Protein AF-A0A8H8WRF1-F1 (afdb_monomer_lite)

Radius of gyration: 13.02 Å; chains: 1; bounding box: 28×26×32 Å

Structure (mmCIF, N/CA/C/O backbone):
data_AF-A0A8H8WRF1-F1
#
_entry.id   AF-A0A8H8WRF1-F1
#
loop_
_atom_site.group_PDB
_atom_site.id
_atom_site.type_symbol
_atom_site.label_atom_id
_atom_site.label_alt_id
_atom_site.label_comp_id
_atom_site.label_asym_id
_atom_site.label_entity_id
_atom_site.label_seq_id
_atom_site.pdbx_PDB_ins_code
_atom_site.Cartn_x
_atom_site.Cartn_y
_atom_site.Cartn_z
_atom_site.occupancy
_atom_site.B_iso_or_equiv
_atom_site.auth_seq_id
_atom_site.auth_comp_id
_atom_site.auth_asym_id
_atom_site.auth_atom_id
_atom_site.pdbx_PDB_model_num
ATOM 1 N N . MET A 1 1 ? 0.536 10.627 -24.580 1.00 54.62 1 MET A N 1
ATOM 2 C CA . MET A 1 1 ? 0.899 10.118 -23.238 1.00 54.62 1 MET A CA 1
ATOM 3 C C . MET A 1 1 ? 2.018 9.099 -23.386 1.00 54.62 1 MET A C 1
ATOM 5 O O . MET A 1 1 ? 1.859 8.165 -24.158 1.00 54.62 1 MET A O 1
ATOM 9 N N . SER A 1 2 ? 3.158 9.299 -22.722 1.00 73.12 2 SER A N 1
ATOM 10 C CA . SER A 1 2 ? 4.256 8.321 -22.726 1.00 73.12 2 SER A CA 1
ATOM 11 C C . SER A 1 2 ? 3.967 7.258 -21.667 1.00 73.12 2 SER A C 1
ATOM 13 O O . SER A 1 2 ? 4.001 7.549 -20.472 1.00 73.12 2 SER A O 1
ATOM 15 N N . GLU A 1 3 ?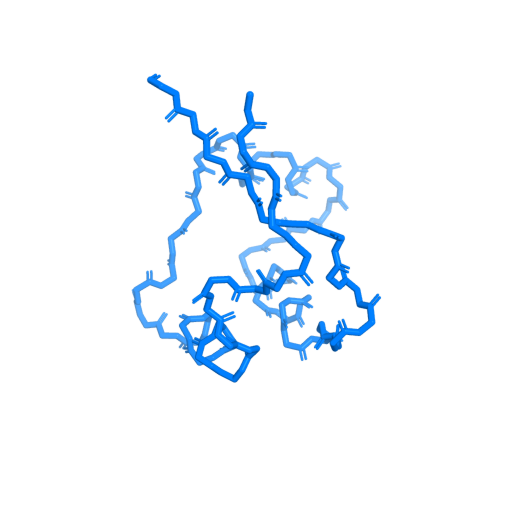 3.604 6.052 -22.100 1.00 74.19 3 GLU A N 1
ATOM 16 C CA . GLU A 1 3 ? 3.364 4.909 -21.217 1.00 74.19 3 GLU A CA 1
ATOM 17 C C . GLU A 1 3 ? 4.658 4.103 -21.043 1.00 74.19 3 GLU A C 1
ATOM 19 O O . GLU A 1 3 ? 5.300 3.722 -22.024 1.00 74.19 3 GLU A O 1
ATOM 24 N N . LYS A 1 4 ? 5.046 3.812 -19.794 1.00 80.12 4 LYS A N 1
ATOM 25 C CA . LYS A 1 4 ? 6.196 2.948 -19.481 1.00 80.12 4 LYS A CA 1
ATOM 26 C C . LYS A 1 4 ? 5.725 1.603 -18.925 1.00 80.12 4 LYS A C 1
ATOM 28 O O . LYS A 1 4 ? 4.906 1.547 -18.010 1.00 80.12 4 LYS A O 1
ATOM 33 N N . ARG A 1 5 ? 6.337 0.515 -19.411 1.00 82.88 5 ARG A N 1
ATOM 34 C CA . ARG A 1 5 ? 6.140 -0.873 -18.928 1.00 82.88 5 ARG A CA 1
ATOM 35 C C . ARG A 1 5 ? 7.029 -1.242 -17.731 1.00 82.88 5 ARG A C 1
ATOM 37 O O . ARG A 1 5 ? 7.114 -2.404 -17.337 1.00 82.88 5 ARG A O 1
ATOM 44 N N . LYS A 1 6 ? 7.715 -0.256 -17.152 1.00 87.38 6 LYS A N 1
ATOM 45 C CA . LYS A 1 6 ? 8.520 -0.403 -15.938 1.00 87.38 6 LYS A CA 1
ATOM 46 C C . LYS A 1 6 ? 7.981 0.545 -14.862 1.00 87.38 6 LYS A C 1
ATOM 48 O O . LYS A 1 6 ? 7.693 1.695 -15.200 1.00 87.38 6 LYS A O 1
ATOM 53 N N . PRO A 1 7 ? 7.841 0.079 -13.608 1.00 91.38 7 PRO A N 1
ATOM 54 C CA . PRO A 1 7 ? 7.511 0.945 -12.486 1.00 91.38 7 PRO A CA 1
ATOM 55 C C . PRO A 1 7 ? 8.524 2.085 -12.363 1.00 91.38 7 PRO A C 1
ATOM 57 O O . PRO A 1 7 ? 9.718 1.868 -12.560 1.00 91.38 7 PRO A O 1
ATOM 60 N N . THR A 1 8 ? 8.043 3.284 -12.033 1.00 93.94 8 THR A N 1
ATOM 61 C CA . THR A 1 8 ? 8.922 4.424 -11.720 1.00 93.94 8 THR A CA 1
ATOM 62 C C . THR A 1 8 ? 9.556 4.270 -10.334 1.00 93.94 8 THR A C 1
ATOM 64 O O . THR A 1 8 ? 10.720 4.610 -10.158 1.00 93.94 8 THR A O 1
ATOM 67 N N . TYR A 1 9 ? 8.814 3.700 -9.382 1.00 94.00 9 TYR A N 1
ATOM 68 C CA . TYR A 1 9 ? 9.299 3.317 -8.056 1.00 94.00 9 TYR A CA 1
ATOM 69 C C . TYR A 1 9 ? 9.288 1.795 -7.940 1.00 94.00 9 TYR A C 1
ATOM 71 O O . TYR A 1 9 ? 8.375 1.146 -8.461 1.00 94.00 9 TYR A O 1
ATOM 79 N N . ASP A 1 10 ? 10.292 1.219 -7.284 1.00 94.62 10 ASP A N 1
ATOM 80 C CA . ASP A 1 10 ? 10.300 -0.210 -6.992 1.00 94.62 10 ASP A CA 1
ATOM 81 C C . ASP A 1 10 ? 9.218 -0.575 -5.958 1.00 94.62 10 ASP A C 1
ATOM 83 O O . ASP A 1 10 ? 8.683 0.277 -5.240 1.00 94.62 10 ASP A O 1
ATOM 87 N N . LEU A 1 11 ? 8.852 -1.859 -5.936 1.00 95.94 11 LEU A N 1
ATOM 88 C CA . LEU A 1 11 ? 7.758 -2.354 -5.102 1.00 95.94 11 LEU A CA 1
ATOM 89 C C . LEU A 1 11 ? 8.070 -2.214 -3.607 1.00 95.94 11 LEU A C 1
ATOM 91 O O . LEU A 1 11 ? 7.174 -1.861 -2.840 1.00 95.94 11 LEU A O 1
ATOM 95 N N . ASP A 1 12 ? 9.322 -2.432 -3.210 1.00 96.62 12 ASP A N 1
ATOM 96 C CA . ASP A 1 12 ? 9.730 -2.419 -1.806 1.00 96.62 12 ASP A CA 1
ATOM 97 C C . ASP A 1 12 ? 9.668 -0.991 -1.248 1.00 96.62 12 ASP A C 1
ATOM 99 O O . ASP A 1 12 ? 9.093 -0.758 -0.182 1.00 96.62 12 ASP A O 1
ATOM 103 N N . SER A 1 13 ? 10.142 -0.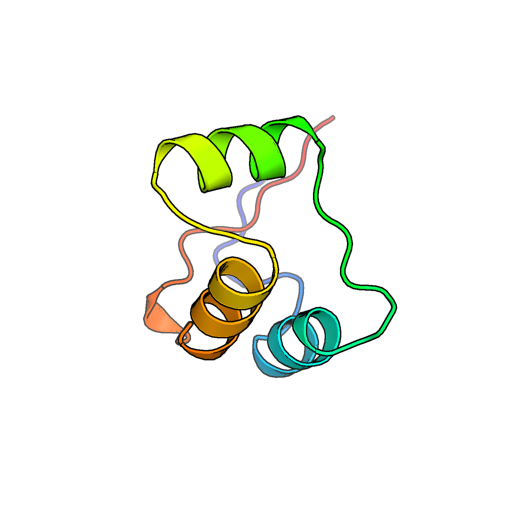005 -2.014 1.00 96.62 13 SER A N 1
ATOM 104 C CA . SER A 1 13 ? 10.014 1.419 -1.686 1.00 96.62 13 SER A CA 1
ATOM 105 C C . SER A 1 13 ? 8.553 1.858 -1.565 1.00 96.62 13 SER A C 1
ATOM 107 O O . SER A 1 13 ? 8.203 2.611 -0.652 1.00 96.62 13 SER A O 1
ATOM 109 N N . PHE A 1 14 ? 7.677 1.377 -2.452 1.00 96.19 14 PHE A N 1
ATOM 110 C CA . PHE A 1 14 ? 6.246 1.683 -2.395 1.00 96.19 14 PHE A CA 1
ATOM 111 C C . PHE A 1 14 ? 5.580 1.089 -1.144 1.00 96.19 14 PHE A C 1
ATOM 113 O O . PHE A 1 14 ? 4.823 1.775 -0.450 1.00 96.19 14 PHE A O 1
ATOM 120 N N . GLN A 1 15 ? 5.906 -0.158 -0.802 1.00 97.69 15 GLN A N 1
ATOM 121 C CA . GLN A 1 15 ? 5.400 -0.816 0.403 1.00 97.69 15 GLN A CA 1
ATOM 122 C C . GLN A 1 15 ? 5.936 -0.176 1.689 1.00 97.69 15 GLN A C 1
ATOM 124 O O . GLN A 1 15 ? 5.181 -0.021 2.654 1.00 97.69 15 GLN A O 1
ATOM 129 N N . ALA A 1 16 ? 7.205 0.239 1.703 1.00 97.75 16 ALA A N 1
ATOM 130 C CA . ALA A 1 16 ? 7.808 0.963 2.817 1.00 97.75 16 ALA A CA 1
ATOM 131 C C . ALA A 1 16 ? 7.155 2.338 3.020 1.00 97.75 16 ALA A C 1
ATOM 133 O O . ALA A 1 16 ? 6.852 2.721 4.152 1.00 97.75 16 ALA A O 1
ATOM 134 N N . TRP A 1 17 ? 6.868 3.059 1.931 1.00 97.25 17 TRP A N 1
ATOM 135 C CA . TRP A 1 17 ? 6.140 4.326 1.994 1.00 97.25 17 TRP A CA 1
ATOM 136 C C . TRP A 1 17 ? 4.754 4.160 2.626 1.00 97.25 17 TRP A C 1
ATOM 138 O O . TRP A 1 17 ? 4.400 4.949 3.505 1.00 97.25 17 TRP A O 1
ATOM 148 N N . ALA A 1 18 ? 4.003 3.123 2.246 1.00 96.62 18 ALA A N 1
ATOM 149 C CA . ALA A 1 18 ? 2.665 2.880 2.784 1.00 96.62 18 ALA A CA 1
ATOM 150 C C . ALA A 1 18 ? 2.649 2.624 4.302 1.00 96.62 18 ALA A C 1
ATOM 152 O O . ALA A 1 18 ? 1.674 2.953 4.968 1.00 96.62 18 ALA A O 1
ATOM 153 N N . LYS A 1 19 ? 3.742 2.097 4.867 1.00 96.12 19 LYS A N 1
ATOM 154 C CA . LYS A 1 19 ? 3.920 1.904 6.319 1.00 96.12 19 LYS A CA 1
ATOM 155 C C . LYS A 1 19 ? 4.431 3.144 7.054 1.00 96.12 19 LYS A C 1
ATOM 157 O O . LYS A 1 19 ? 4.498 3.152 8.281 1.00 96.12 19 LYS A O 1
ATOM 162 N N . SER A 1 20 ? 4.848 4.176 6.329 1.00 96.62 20 SER A N 1
ATOM 163 C CA . SER A 1 20 ? 5.442 5.367 6.928 1.00 96.62 20 SER A CA 1
ATOM 164 C C . SER A 1 20 ? 4.383 6.352 7.428 1.00 96.62 20 SER A C 1
ATOM 166 O O . SER A 1 20 ? 3.252 6.395 6.946 1.00 96.62 20 SER A O 1
ATOM 168 N N . THR A 1 21 ? 4.790 7.266 8.309 1.00 94.44 21 THR A N 1
ATOM 169 C CA . THR A 1 21 ? 3.962 8.411 8.736 1.00 94.44 21 THR A CA 1
ATOM 170 C C . THR A 1 21 ? 3.632 9.386 7.598 1.00 94.44 21 THR A C 1
ATOM 172 O O . THR A 1 21 ? 2.816 10.293 7.768 1.00 94.44 21 THR A O 1
ATOM 175 N N . ARG A 1 22 ? 4.256 9.208 6.425 1.00 93.88 22 ARG A N 1
ATOM 176 C CA . ARG A 1 22 ? 4.013 9.986 5.205 1.00 93.88 22 ARG A CA 1
ATOM 177 C C . ARG A 1 22 ? 2.922 9.382 4.323 1.00 93.88 22 ARG A C 1
ATOM 179 O O . ARG A 1 22 ? 2.669 9.933 3.252 1.00 93.88 22 ARG A O 1
ATOM 186 N N . PHE A 1 23 ? 2.288 8.281 4.732 1.00 95.56 23 PHE A N 1
ATOM 187 C CA . PHE A 1 23 ? 1.162 7.728 3.992 1.00 95.56 23 PHE A CA 1
ATOM 188 C C . PHE A 1 23 ? 0.008 8.736 3.968 1.00 95.56 23 PHE A C 1
ATOM 190 O O . PHE A 1 23 ? -0.561 9.119 4.995 1.00 95.56 23 PHE A O 1
ATOM 197 N N . ARG A 1 24 ? -0.292 9.221 2.765 1.00 95.62 24 ARG A N 1
ATOM 198 C CA . ARG A 1 24 ? -1.334 10.206 2.491 1.00 95.62 24 ARG A CA 1
ATOM 199 C C . ARG A 1 24 ? -2.072 9.768 1.239 1.00 95.62 24 ARG A C 1
ATOM 201 O O . ARG A 1 24 ? -1.451 9.382 0.252 1.00 95.62 24 ARG A O 1
ATOM 208 N N . VAL A 1 25 ? -3.393 9.861 1.289 1.00 95.12 25 VAL A N 1
ATOM 209 C CA . VAL A 1 25 ? -4.292 9.543 0.180 1.00 95.12 25 VAL A CA 1
ATOM 210 C C . VAL A 1 25 ? -5.131 10.767 -0.153 1.00 95.12 25 VAL A C 1
ATOM 212 O O . VAL A 1 25 ? -5.443 11.577 0.722 1.00 95.12 25 VAL A O 1
ATOM 215 N N . ALA A 1 26 ? -5.494 10.915 -1.424 1.00 97.06 26 ALA A N 1
ATOM 216 C CA . ALA A 1 26 ? -6.424 11.958 -1.835 1.00 97.06 26 ALA A CA 1
ATOM 217 C C . ALA A 1 26 ? -7.799 11.731 -1.184 1.00 97.06 26 ALA A C 1
ATOM 219 O O . ALA A 1 26 ? -8.241 10.590 -1.041 1.00 97.06 26 ALA A O 1
ATOM 220 N N . GLY A 1 27 ? -8.508 12.812 -0.842 1.00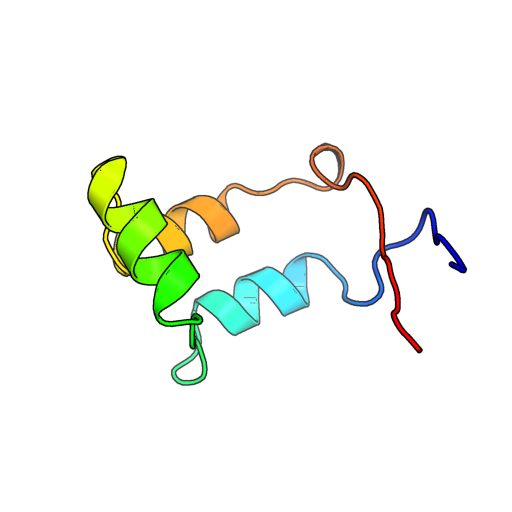 97.19 27 GLY A N 1
ATOM 221 C CA . GLY A 1 27 ? -9.829 12.711 -0.209 1.00 97.19 27 GLY A CA 1
ATOM 222 C C . GLY A 1 27 ? -10.861 11.955 -1.059 1.00 97.19 27 GLY A C 1
ATOM 223 O O . GLY A 1 27 ? -11.690 11.229 -0.518 1.00 97.19 27 GLY A O 1
ATOM 224 N N . SER A 1 28 ? -10.773 12.058 -2.390 1.00 97.81 28 SER A N 1
ATOM 225 C CA . SER A 1 28 ? -11.600 11.281 -3.323 1.00 97.81 28 SER A CA 1
ATOM 226 C C . SER A 1 28 ? -11.312 9.779 -3.256 1.00 97.81 28 SER A C 1
ATOM 228 O O . SER A 1 28 ? -12.246 8.981 -3.209 1.00 97.81 28 SER A O 1
ATOM 230 N N . ALA A 1 29 ? -10.035 9.391 -3.188 1.00 96.69 29 ALA A N 1
ATOM 231 C CA . ALA A 1 29 ? -9.631 7.995 -3.041 1.00 96.69 29 ALA A CA 1
ATOM 232 C C . ALA A 1 29 ? -10.081 7.424 -1.688 1.00 96.69 29 ALA A C 1
ATOM 234 O O . ALA A 1 29 ? -10.620 6.324 -1.648 1.00 96.69 29 ALA A O 1
ATOM 235 N N . ALA A 1 30 ? -9.945 8.194 -0.602 1.00 97.25 30 ALA A N 1
ATOM 236 C CA . ALA A 1 30 ? -10.407 7.784 0.724 1.00 97.25 30 ALA A CA 1
ATOM 237 C C . ALA A 1 30 ? -11.929 7.570 0.777 1.00 97.25 30 ALA A C 1
ATOM 239 O O . ALA A 1 30 ? -12.388 6.588 1.351 1.00 97.25 30 ALA A O 1
ATOM 240 N N . ARG A 1 31 ? -12.716 8.456 0.150 1.00 97.88 31 ARG A N 1
ATOM 241 C CA . ARG A 1 31 ? -14.175 8.292 0.059 1.00 97.88 31 ARG A CA 1
ATOM 242 C C . ARG A 1 31 ? -14.560 7.052 -0.744 1.00 97.88 31 ARG A C 1
ATOM 244 O O . ARG A 1 31 ? -15.379 6.273 -0.283 1.00 97.88 31 ARG A O 1
ATOM 251 N N . THR A 1 32 ? -13.923 6.852 -1.897 1.00 97.94 32 THR A N 1
ATOM 252 C CA . THR A 1 32 ? -14.180 5.684 -2.754 1.00 97.94 32 THR A CA 1
ATOM 253 C C . THR A 1 32 ? -13.818 4.383 -2.034 1.00 97.94 32 THR A C 1
ATOM 255 O O . THR A 1 32 ? -14.555 3.408 -2.107 1.00 97.94 32 THR A O 1
ATOM 258 N N . ALA A 1 33 ? -12.704 4.369 -1.293 1.00 97.25 33 ALA A N 1
ATOM 259 C CA . ALA A 1 33 ? -12.330 3.240 -0.447 1.00 97.25 33 ALA A CA 1
ATOM 260 C C . ALA A 1 33 ? -13.398 2.975 0.629 1.00 97.25 33 ALA A C 1
ATOM 262 O O . ALA A 1 33 ? -13.838 1.839 0.788 1.00 97.25 33 ALA A O 1
ATOM 263 N N . ALA A 1 34 ? -13.890 4.017 1.303 1.00 97.81 34 ALA A N 1
ATOM 264 C CA . ALA A 1 34 ? -14.937 3.871 2.311 1.00 97.81 34 ALA A CA 1
ATOM 265 C C . ALA A 1 34 ? -16.258 3.327 1.730 1.00 97.81 34 ALA A C 1
ATOM 267 O O . ALA A 1 34 ? -16.914 2.516 2.379 1.00 97.81 34 ALA A O 1
ATOM 268 N N . GLU A 1 35 ? -16.626 3.711 0.503 1.00 98.06 35 GLU A N 1
ATOM 269 C CA . GLU A 1 35 ? -17.814 3.194 -0.200 1.00 98.06 35 GLU A CA 1
ATOM 270 C C . GLU A 1 35 ? -17.745 1.680 -0.455 1.00 98.06 35 GLU A C 1
ATOM 272 O O . GLU A 1 35 ? -18.780 1.016 -0.468 1.00 98.06 35 GLU A O 1
ATOM 277 N N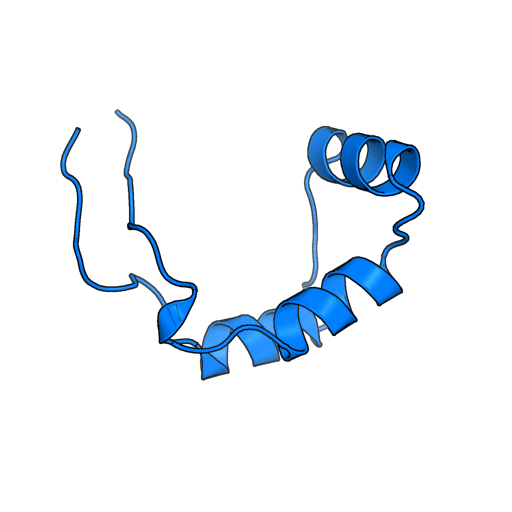 . ILE A 1 36 ? -16.538 1.120 -0.600 1.00 96.94 36 ILE A N 1
ATOM 278 C CA . ILE A 1 36 ? -16.311 -0.329 -0.733 1.00 96.94 36 ILE A CA 1
ATOM 279 C C . ILE A 1 36 ? -15.942 -1.009 0.597 1.00 96.94 36 ILE A C 1
ATOM 281 O O . ILE A 1 36 ? -15.543 -2.172 0.599 1.00 96.94 36 ILE A O 1
ATOM 285 N N . GLY A 1 37 ? -16.076 -0.306 1.727 1.00 97.31 37 GLY A N 1
ATOM 286 C CA . GLY A 1 37 ? -15.829 -0.841 3.069 1.00 97.31 37 GLY A CA 1
ATOM 287 C C . GLY A 1 37 ? -14.367 -0.824 3.524 1.00 97.31 37 GLY A C 1
ATOM 288 O O . GLY A 1 37 ? -14.040 -1.497 4.495 1.00 97.31 37 GLY A O 1
ATOM 289 N N . PHE A 1 38 ? -13.493 -0.074 2.848 1.00 97.69 38 PHE A N 1
ATOM 290 C CA . PHE A 1 38 ? -12.068 0.021 3.172 1.00 97.69 38 PHE A CA 1
ATOM 291 C C . PHE A 1 38 ? -11.754 1.295 3.961 1.00 97.69 38 PHE A C 1
ATOM 293 O O . PHE A 1 38 ? -12.048 2.414 3.533 1.00 97.69 38 PHE A O 1
ATOM 300 N N . GLY A 1 39 ? -11.086 1.123 5.097 1.00 95.62 39 GLY A N 1
ATOM 301 C CA . GLY A 1 39 ? -10.469 2.183 5.880 1.00 95.62 39 GLY A CA 1
ATOM 302 C C . GLY A 1 39 ? -8.999 2.423 5.523 1.00 95.62 39 GLY A C 1
ATOM 303 O O . GLY A 1 39 ? -8.427 1.838 4.602 1.00 95.62 39 GLY A O 1
ATOM 304 N N . ALA A 1 40 ? -8.354 3.310 6.287 1.00 92.69 40 ALA A N 1
ATOM 305 C CA . ALA A 1 40 ? -6.941 3.647 6.093 1.00 92.69 40 ALA A CA 1
ATOM 306 C C . ALA A 1 40 ? -6.013 2.435 6.258 1.00 92.69 40 ALA A C 1
ATOM 308 O O . ALA A 1 40 ? -5.109 2.245 5.445 1.00 92.69 40 ALA A O 1
ATOM 309 N N . THR A 1 41 ? -6.260 1.612 7.277 1.00 95.50 41 THR A N 1
ATOM 310 C CA . THR A 1 41 ? -5.489 0.390 7.532 1.00 95.50 41 THR A CA 1
ATOM 311 C C . THR A 1 41 ? -5.664 -0.619 6.401 1.00 95.50 41 THR A C 1
ATOM 313 O O . THR A 1 41 ? -4.669 -1.128 5.900 1.00 95.50 41 THR A O 1
ATOM 316 N N . ASP A 1 42 ? -6.888 -0.807 5.897 1.00 97.56 42 ASP A N 1
ATOM 317 C CA . ASP A 1 42 ? -7.157 -1.749 4.803 1.00 97.56 42 ASP A CA 1
ATOM 318 C C . ASP A 1 42 ? -6.445 -1.344 3.506 1.00 97.56 42 ASP A C 1
ATOM 320 O O . ASP A 1 42 ? -5.946 -2.193 2.766 1.00 97.56 42 ASP A O 1
ATOM 324 N N . MET A 1 43 ? -6.339 -0.038 3.229 1.00 96.50 43 MET A N 1
ATOM 325 C CA . MET A 1 43 ? -5.548 0.465 2.101 1.00 96.50 43 MET A CA 1
ATOM 326 C C . MET A 1 43 ? -4.056 0.144 2.263 1.00 96.50 43 MET A C 1
ATOM 328 O O . MET A 1 43 ? -3.415 -0.280 1.298 1.00 96.50 43 MET A O 1
ATOM 332 N N . ILE A 1 44 ? -3.503 0.319 3.468 1.00 97.50 44 ILE A N 1
ATOM 333 C CA . ILE A 1 44 ? -2.104 -0.024 3.765 1.00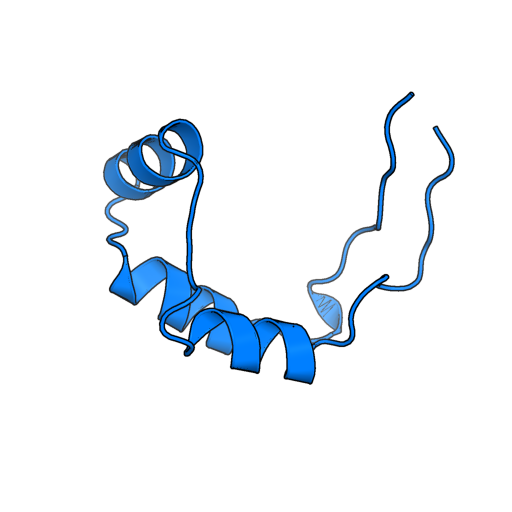 97.50 44 ILE A CA 1
ATOM 334 C C . ILE A 1 44 ? -1.893 -1.527 3.587 1.00 97.50 44 ILE A C 1
ATOM 336 O O . ILE A 1 44 ? -0.978 -1.922 2.861 1.00 97.50 44 ILE A O 1
ATOM 340 N N . ASP A 1 45 ? -2.753 -2.350 4.179 1.00 97.88 45 ASP A N 1
ATOM 341 C CA . ASP A 1 45 ? -2.674 -3.809 4.107 1.00 97.88 45 ASP A CA 1
ATOM 342 C C . ASP A 1 45 ? -2.789 -4.295 2.663 1.00 97.88 45 ASP A C 1
ATOM 344 O O . ASP A 1 45 ? -1.977 -5.102 2.207 1.00 97.88 45 ASP A O 1
ATOM 348 N N . THR A 1 46 ? -3.700 -3.712 1.883 1.00 97.50 46 THR A N 1
ATOM 349 C CA . THR A 1 46 ? -3.821 -3.992 0.448 1.00 97.50 46 THR A CA 1
ATOM 350 C C . THR A 1 46 ? -2.516 -3.704 -0.281 1.00 97.50 46 THR A C 1
ATOM 352 O O . THR A 1 46 ? -2.041 -4.561 -1.029 1.00 97.50 46 THR A O 1
ATOM 355 N N . ILE A 1 47 ? -1.883 -2.552 -0.028 1.00 97.25 47 ILE A N 1
ATOM 356 C CA . ILE A 1 47 ? -0.583 -2.217 -0.624 1.00 97.25 47 ILE A CA 1
ATOM 357 C C . ILE A 1 47 ? 0.492 -3.246 -0.237 1.00 97.25 47 ILE A C 1
ATOM 359 O O . ILE A 1 47 ? 1.292 -3.641 -1.091 1.00 97.25 47 ILE A O 1
ATOM 363 N N . GLN A 1 48 ? 0.486 -3.752 1.000 1.00 98.00 48 GLN A N 1
ATOM 364 C CA . GLN A 1 48 ? 1.423 -4.799 1.429 1.00 98.00 48 GLN A CA 1
ATOM 365 C C . GLN A 1 48 ? 1.221 -6.133 0.690 1.00 98.00 48 GLN A C 1
ATOM 367 O O . GLN A 1 48 ? 2.173 -6.897 0.540 1.00 98.00 48 GLN A O 1
ATOM 372 N N . THR A 1 49 ? 0.021 -6.419 0.177 1.00 97.94 49 THR A N 1
ATOM 373 C CA . THR A 1 49 ? -0.245 -7.644 -0.604 1.00 97.94 49 THR A CA 1
ATOM 374 C C . THR A 1 49 ? 0.128 -7.539 -2.087 1.00 97.94 49 THR A C 1
ATOM 376 O O . THR A 1 49 ? 0.114 -8.551 -2.803 1.00 97.94 49 THR A O 1
ATOM 379 N N . ILE A 1 50 ? 0.459 -6.338 -2.578 1.00 97.50 50 ILE A N 1
ATOM 380 C CA . ILE A 1 50 ? 0.789 -6.116 -3.988 1.00 97.50 50 ILE A CA 1
ATOM 381 C C . ILE A 1 50 ? 2.045 -6.903 -4.363 1.00 97.50 50 ILE A C 1
ATOM 383 O O . ILE A 1 50 ? 3.045 -6.919 -3.655 1.00 97.50 50 ILE A O 1
ATOM 387 N N . LYS A 1 51 ? 1.987 -7.556 -5.525 1.00 96.75 51 LYS A N 1
ATOM 388 C CA . LYS A 1 51 ? 3.091 -8.316 -6.117 1.00 96.75 51 LYS A CA 1
ATOM 389 C C . LYS A 1 51 ? 3.459 -7.699 -7.454 1.00 96.75 51 LYS A C 1
ATOM 391 O O . LYS A 1 51 ? 2.621 -7.078 -8.105 1.00 96.75 51 LYS A O 1
ATOM 396 N N . ARG A 1 52 ? 4.680 -7.959 -7.930 1.00 93.62 52 ARG A N 1
ATOM 397 C CA . ARG A 1 52 ? 5.194 -7.423 -9.205 1.00 93.62 52 ARG A CA 1
ATOM 398 C C . ARG A 1 52 ? 4.252 -7.637 -10.400 1.00 93.62 52 ARG A C 1
ATOM 400 O O . ARG A 1 52 ? 4.207 -6.784 -11.281 1.00 93.62 52 ARG A O 1
ATOM 407 N N . ARG A 1 53 ? 3.497 -8.744 -10.404 1.00 95.50 53 ARG A N 1
ATOM 408 C CA . ARG A 1 53 ? 2.496 -9.107 -11.424 1.00 95.50 53 ARG A CA 1
ATOM 409 C C . ARG A 1 53 ? 1.233 -8.234 -11.445 1.00 95.50 53 ARG A C 1
ATOM 411 O O . ARG A 1 53 ? 0.504 -8.289 -12.420 1.00 95.50 53 ARG A O 1
ATOM 418 N N . HIS A 1 54 ? 0.949 -7.476 -10.385 1.00 96.50 54 HIS A N 1
ATOM 419 C CA . HIS A 1 54 ? -0.192 -6.552 -10.336 1.00 96.50 54 HIS A CA 1
ATOM 420 C C . HIS A 1 54 ? 0.151 -5.184 -10.953 1.00 96.50 54 HIS A C 1
ATOM 422 O O . HIS A 1 54 ? -0.700 -4.304 -11.009 1.00 96.50 54 HIS A O 1
ATOM 428 N N . PHE A 1 55 ? 1.398 -4.979 -11.395 1.00 95.62 55 PHE A N 1
ATOM 429 C CA . PHE A 1 55 ? 1.783 -3.770 -12.112 1.00 95.62 55 PHE A CA 1
ATOM 430 C C . PHE A 1 55 ? 1.180 -3.769 -13.521 1.00 95.62 55 PHE A C 1
ATOM 432 O O . PHE A 1 55 ? 1.531 -4.624 -14.331 1.00 95.62 55 PHE A O 1
ATOM 439 N N . ASP A 1 56 ? 0.339 -2.777 -13.812 1.00 95.00 56 ASP A N 1
ATOM 440 C CA . ASP A 1 56 ? -0.227 -2.551 -15.147 1.00 95.00 56 ASP A CA 1
ATOM 441 C C . ASP A 1 56 ? 0.700 -1.667 -16.003 1.00 95.00 56 ASP A C 1
ATOM 443 O O . ASP A 1 56 ? 1.316 -2.119 -16.973 1.00 95.00 56 ASP A O 1
ATOM 447 N N . LYS A 1 57 ? 0.858 -0.397 -15.606 1.00 93.69 57 LYS A N 1
ATOM 448 C CA . LYS A 1 57 ? 1.638 0.609 -16.342 1.00 93.69 57 LYS A CA 1
ATOM 449 C C . LYS A 1 57 ? 2.013 1.811 -15.479 1.00 93.69 57 LYS A C 1
ATOM 451 O O . LYS A 1 57 ? 1.444 2.034 -14.415 1.00 93.69 57 LYS A O 1
ATOM 456 N N . SER A 1 58 ? 2.956 2.616 -15.970 1.00 94.19 58 SER A N 1
ATOM 457 C CA . SER A 1 58 ? 3.291 3.933 -15.418 1.00 94.19 58 SER A CA 1
ATOM 458 C C . SER A 1 58 ? 2.944 5.015 -16.441 1.00 94.19 58 SER A C 1
ATOM 460 O O . SER A 1 58 ? 3.401 4.950 -17.585 1.00 94.19 58 SER A O 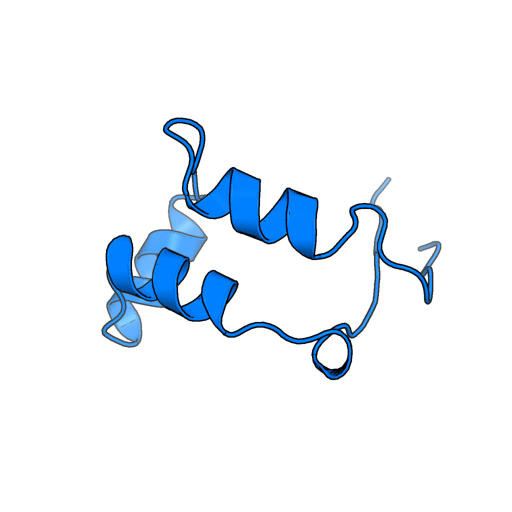1
ATOM 462 N N . VAL A 1 59 ? 2.159 6.009 -16.021 1.00 94.75 59 VAL A N 1
ATOM 463 C CA . VAL A 1 59 ? 1.658 7.110 -16.864 1.00 94.75 59 VAL A CA 1
ATOM 464 C C . VAL A 1 59 ? 2.198 8.464 -16.398 1.00 94.75 59 VAL A C 1
ATOM 466 O O . VAL A 1 59 ? 2.605 8.607 -15.248 1.00 94.75 59 VAL A O 1
ATOM 469 N N . THR A 1 60 ? 2.202 9.450 -17.296 1.00 94.19 60 THR A N 1
ATOM 470 C CA . THR A 1 60 ? 2.525 10.854 -17.001 1.00 94.19 60 THR A CA 1
ATOM 471 C C . THR A 1 60 ? 1.572 11.777 -17.768 1.00 94.19 60 THR A C 1
ATOM 473 O O . THR A 1 60 ? 1.154 11.430 -18.880 1.00 94.19 60 THR A O 1
ATOM 476 N N . SER A 1 61 ? 1.216 12.918 -17.178 1.00 89.88 61 SER A N 1
ATOM 477 C CA . SER A 1 61 ? 0.356 13.954 -17.769 1.00 89.88 61 SER A CA 1
ATOM 478 C C . SER A 1 61 ? 1.172 15.192 -18.167 1.00 89.88 61 SER A C 1
ATOM 480 O O . SER A 1 61 ? 2.303 15.351 -17.711 1.00 89.88 61 SER A O 1
ATOM 482 N N . HIS A 1 62 ? 0.606 16.033 -19.037 1.00 81.62 62 HIS A N 1
ATOM 483 C CA . HIS A 1 62 ? 1.187 17.311 -19.466 1.00 81.62 62 HIS A CA 1
ATOM 484 C C . HIS A 1 62 ? 0.656 18.473 -18.631 1.00 81.62 62 HIS A C 1
ATOM 486 O O . HIS A 1 62 ? -0.507 18.361 -18.180 1.00 81.62 62 HIS A O 1
#

Organism: NCBI:txid1775910

Secondary structure (DSSP, 8-state):
---BSS-SS-HHHHHHHHTSTT----HHHHHHHHHTT--HHHHHHHHHH--GGG---B----

Foldseek 3Di:
DDKDPDDPDDLVVQLVCLPDPNNDDDPVVQVVCVVVVHHSVNVSVVSVPDDPVPDDIDDDDD

InterPro domains:
  IPR031451 mRNA interferase toxin MqsR [PF15723] (6-62)
  IPR038493 Toxin MqsR superfamily [G3DSA:3.30.2310.40] (1-62)

Sequence (62 aa):
MSEKRKPTYDLDSFQAWAKSTRFRVAGSAARTAAEIGFGATDMIDTIQTIKRRHFDKSVTSH

pLDDT: mean 93.84, std 7.29, range [54.62, 98.06]